Protein AF-A0A4Y9RC51-F1 (afdb_monomer)

Secondary structure (DSSP, 8-state):
----EEEEEESS--SSSS-S-HHHHHHHHHHHHHHHHTT-EEEEEEHHHHHHHGGGS---SEEEEESPPP-HHHHHHHHHHTTTSEEEEEESSSTT-HHHHTTS---SSS-HHHHHHHHHHHHTT-SEEEESSHHHHHHHHHH-TT-EEEE--S--TTSHHHHHHHHHT-

Sequence (170 aa):
MARLRVLLVGGGSLGDEQAADPAISARCLSLAHGLRRLGHDARCLSQWTFDQAADRLLGFDIYGFHRPTLTTAFSRAYHDLEPKAAATVDFDDFSFDMRRMAQDELPPCFSTLDQAARCAEALSLFTRGTFASKDQLARAVEIAPGLQGVVLPGDLSARAGEWLELATGR

Radius of gyration: 14.93 Å; Cα contacts (8 Å, |Δi|>4): 315; chains: 1; bounding box: 34×34×41 Å

Nearest PDB structures (foldseek):
  7cci-assembly1_A  TM=5.323E-01  e=5.987E-02  Acinetobacter baumannii
  5x5j-assembly1_A  TM=4.809E-01  e=5.987E-02  Acinetobacter baumannii
  2qzj-assembly5_E  TM=5.861E-01  e=1.883E-01  Clostridioides difficile 630
  1nxp-assembly1_A  TM=5.806E-01  e=4.308E-01  Streptococcus pneumoniae TIGR4
  4b09-assembly5_J  TM=3.708E-01  e=4.086E-02  Escherichia coli str. K-12 substr. MG1655

pLDDT: mean 85.25, std 15.14, range [33.19, 97.5]

Mean predicted aligned error: 5.9 Å

Foldseek 3Di:
DDAFFEEEEFQFAPDDPDGVDPVSNQAQVLLQLLSVVVVYRYDYGYPVVCLVQLVPPPDGQEYEYELDFDDPSVVVSCVVHVVRHQYEYEYADQLQPLVVQVVPPDDPDPPSNNSNVRSLVVLQSHQEYEYQDPVSVVVSCVSHVNHDYDHDHDRCSVVSVVVVCRRVVD

Structure (mmCIF, N/CA/C/O backbone):
data_AF-A0A4Y9RC51-F1
#
_entry.id   AF-A0A4Y9RC51-F1
#
loop_
_atom_site.group_PDB
_atom_site.id
_atom_site.type_symbol
_atom_site.label_atom_id
_atom_site.label_alt_id
_atom_site.label_comp_id
_atom_site.label_asym_id
_atom_site.label_entity_id
_atom_site.label_seq_id
_atom_site.pdbx_PDB_ins_code
_atom_sit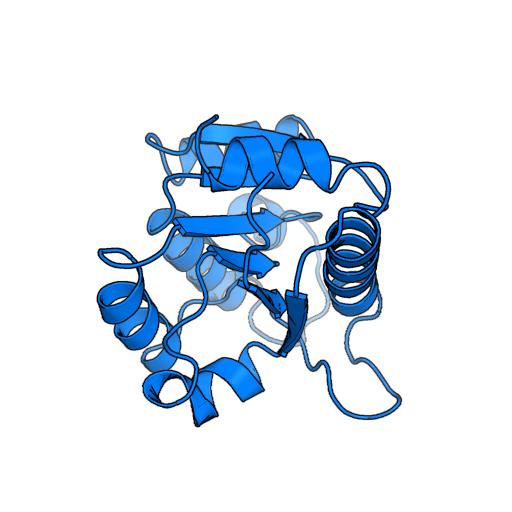e.Cartn_x
_atom_site.Cartn_y
_atom_site.Cartn_z
_atom_site.occupancy
_atom_site.B_iso_or_equiv
_atom_site.auth_seq_id
_atom_site.auth_comp_id
_atom_site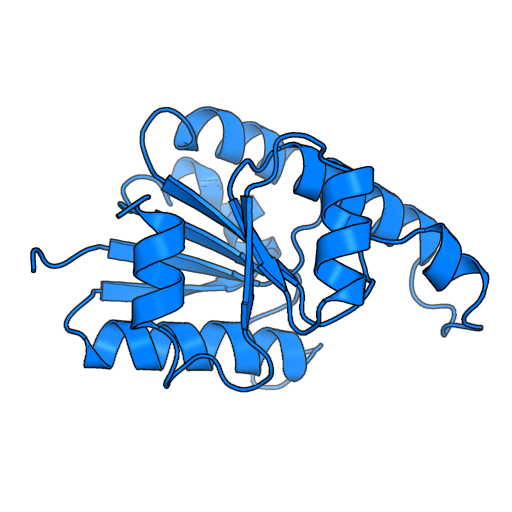.auth_asym_id
_atom_site.auth_atom_id
_atom_site.pdbx_PDB_model_num
ATOM 1 N N . MET A 1 1 ? -3.986 7.387 21.897 1.00 68.50 1 MET A N 1
ATOM 2 C CA . MET A 1 1 ? -4.556 7.028 20.577 1.00 68.50 1 MET A CA 1
ATOM 3 C C . MET A 1 1 ? -5.493 5.845 20.740 1.00 68.50 1 MET A C 1
ATOM 5 O O . MET A 1 1 ? -5.261 5.038 21.632 1.00 68.50 1 MET A O 1
ATOM 9 N N . ALA A 1 2 ? -6.541 5.745 19.917 1.00 86.94 2 ALA A N 1
ATOM 10 C CA . ALA A 1 2 ? -7.361 4.535 19.859 1.00 86.94 2 ALA A CA 1
ATOM 11 C C . ALA A 1 2 ? -6.534 3.365 19.294 1.00 86.94 2 ALA A C 1
ATOM 13 O O . ALA A 1 2 ? -5.680 3.568 18.428 1.00 86.94 2 ALA A O 1
ATOM 14 N N . ARG A 1 3 ? -6.771 2.147 19.789 1.00 94.81 3 ARG A N 1
ATOM 15 C CA . ARG A 1 3 ? -6.130 0.937 19.265 1.00 94.81 3 ARG A CA 1
ATOM 16 C C . ARG A 1 3 ? -6.767 0.564 17.926 1.00 94.81 3 ARG A C 1
ATOM 18 O O . ARG A 1 3 ? -7.915 0.142 17.906 1.00 94.81 3 ARG A O 1
ATOM 25 N N . LEU A 1 4 ? -6.007 0.709 16.844 1.00 96.88 4 LEU A N 1
ATOM 26 C CA . LEU A 1 4 ? -6.407 0.345 15.486 1.00 96.88 4 LEU A CA 1
ATOM 27 C C . LEU A 1 4 ? -6.060 -1.112 15.165 1.00 96.88 4 LEU A C 1
ATOM 29 O O . LEU A 1 4 ? -5.072 -1.649 15.675 1.00 96.88 4 LEU A O 1
ATOM 33 N N . ARG A 1 5 ? -6.862 -1.723 14.297 1.00 96.81 5 ARG A N 1
ATOM 34 C CA . ARG A 1 5 ? -6.621 -3.011 13.646 1.00 96.81 5 ARG A CA 1
ATOM 35 C C . ARG A 1 5 ? -6.102 -2.748 12.240 1.00 96.81 5 ARG A C 1
ATOM 37 O O . ARG A 1 5 ? -6.796 -2.140 11.430 1.00 96.81 5 ARG A O 1
ATOM 44 N N . VAL A 1 6 ? -4.898 -3.220 11.950 1.00 96.56 6 VAL A N 1
ATOM 45 C CA . VAL A 1 6 ? -4.202 -2.999 10.681 1.00 96.56 6 VAL A CA 1
ATOM 46 C C . VAL A 1 6 ? -3.908 -4.337 10.017 1.00 96.56 6 VAL A C 1
ATOM 48 O O . VAL A 1 6 ? -3.321 -5.226 10.640 1.00 96.56 6 VAL A O 1
ATOM 51 N N . LEU A 1 7 ? -4.286 -4.473 8.750 1.00 94.88 7 LEU A N 1
ATOM 52 C CA . LEU A 1 7 ? -3.887 -5.599 7.915 1.00 94.88 7 LEU A CA 1
ATOM 53 C C . LEU A 1 7 ? -2.844 -5.143 6.899 1.00 94.88 7 LEU A C 1
ATOM 55 O O . LEU A 1 7 ? -3.108 -4.255 6.097 1.00 94.88 7 LEU A O 1
ATOM 59 N N . LEU A 1 8 ? -1.670 -5.764 6.925 1.00 94.25 8 LEU A N 1
ATOM 60 C CA . LEU A 1 8 ? -0.615 -5.569 5.939 1.00 94.25 8 LEU A CA 1
ATOM 61 C C . LEU A 1 8 ? -0.582 -6.764 4.983 1.00 94.25 8 LEU A C 1
ATOM 63 O O . LEU A 1 8 ? -0.558 -7.917 5.419 1.00 94.25 8 LEU A O 1
ATOM 67 N N . VAL A 1 9 ? -0.567 -6.481 3.688 1.00 92.00 9 VAL A N 1
ATOM 68 C CA . VAL A 1 9 ? -0.623 -7.468 2.611 1.00 92.00 9 VAL A CA 1
ATOM 69 C C . VAL A 1 9 ? 0.614 -7.308 1.737 1.00 92.00 9 VAL A C 1
ATOM 71 O O . VAL A 1 9 ? 0.792 -6.258 1.128 1.00 92.00 9 VAL A O 1
ATOM 74 N N . GLY A 1 10 ? 1.478 -8.319 1.684 1.00 89.00 10 GLY A N 1
ATOM 75 C CA . GLY A 1 10 ? 2.688 -8.293 0.851 1.00 89.00 10 GLY A CA 1
ATOM 76 C C . GLY A 1 10 ? 2.492 -9.020 -0.478 1.00 89.00 10 GLY A C 1
ATOM 77 O O . GLY A 1 10 ? 1.956 -10.123 -0.480 1.00 89.00 10 GLY A O 1
ATOM 78 N N . GLY A 1 11 ? 2.967 -8.458 -1.593 1.00 72.44 11 GLY A N 1
ATOM 79 C CA . GLY A 1 11 ? 2.852 -9.031 -2.947 1.00 72.44 11 GLY A CA 1
ATOM 80 C C . GLY A 1 11 ? 3.515 -10.404 -3.178 1.00 72.44 11 GLY A C 1
ATOM 81 O O . GLY A 1 11 ? 3.376 -10.971 -4.257 1.00 72.44 11 GLY A O 1
ATOM 82 N N . GLY A 1 12 ? 4.207 -10.970 -2.181 1.00 64.06 12 GLY A N 1
ATOM 83 C CA . GLY A 1 12 ? 4.887 -12.274 -2.229 1.00 64.06 12 GLY A CA 1
ATOM 84 C C . GLY A 1 12 ? 4.344 -13.281 -1.205 1.00 64.06 12 GLY A C 1
ATOM 85 O O . GLY A 1 12 ? 3.536 -12.929 -0.344 1.00 64.06 12 GLY A O 1
ATOM 86 N N . SER A 1 13 ? 4.775 -14.549 -1.281 1.00 50.41 13 SER A N 1
ATOM 87 C CA . SER A 1 13 ? 4.408 -15.559 -0.273 1.00 50.41 13 SER A CA 1
ATOM 88 C C . SER A 1 13 ? 4.974 -15.178 1.097 1.00 50.41 13 SER A C 1
ATOM 90 O O . SER A 1 13 ? 6.176 -14.982 1.247 1.00 50.41 13 SER A O 1
ATOM 92 N N . LEU A 1 14 ? 4.093 -15.099 2.092 1.00 51.44 14 LEU A N 1
ATOM 93 C CA . LEU A 1 14 ? 4.395 -14.844 3.503 1.00 51.44 14 LEU A CA 1
ATOM 94 C C . LEU A 1 14 ? 4.209 -16.125 4.339 1.00 51.44 14 LEU A C 1
ATOM 96 O O . LEU A 1 14 ? 4.067 -16.049 5.557 1.00 51.44 14 LEU A O 1
ATOM 100 N N . GLY A 1 15 ? 4.169 -17.290 3.681 1.00 39.28 15 GLY A N 1
ATOM 101 C CA . GLY A 1 15 ? 3.978 -18.605 4.290 1.00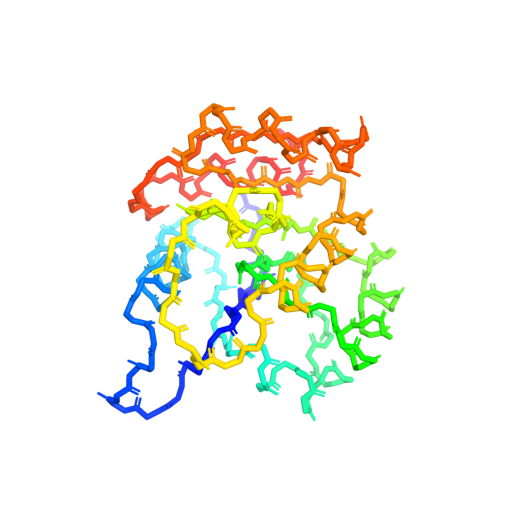 39.28 15 GLY A CA 1
ATOM 102 C C . GLY A 1 15 ? 5.028 -19.611 3.813 1.00 39.28 15 GLY A C 1
ATOM 103 O O . GLY A 1 15 ? 5.320 -19.664 2.619 1.00 39.28 15 GLY A O 1
ATOM 104 N N . ASP A 1 16 ? 5.515 -20.392 4.777 1.00 33.19 16 ASP A N 1
ATOM 105 C CA . ASP A 1 16 ? 6.645 -21.329 4.802 1.00 33.19 16 ASP A CA 1
ATOM 106 C C . ASP A 1 16 ? 8.025 -20.669 4.912 1.00 33.19 16 ASP A C 1
ATOM 108 O O . ASP A 1 16 ? 8.295 -19.630 4.321 1.00 33.19 16 ASP A O 1
ATOM 112 N N . GLU A 1 17 ? 8.899 -21.265 5.731 1.00 39.09 17 GLU A N 1
ATOM 113 C CA . GLU A 1 17 ? 10.241 -20.813 6.158 1.00 39.09 17 GLU A CA 1
ATOM 114 C C . GLU A 1 17 ? 11.233 -20.492 5.015 1.00 39.09 17 GLU A C 1
ATOM 116 O O . GLU A 1 17 ? 12.399 -20.179 5.249 1.00 39.09 17 GLU A O 1
ATOM 121 N N . GLN A 1 18 ? 10.767 -20.507 3.770 1.00 39.34 18 GLN A N 1
ATOM 122 C CA . GLN A 1 18 ? 11.418 -19.981 2.583 1.00 39.34 18 GLN A CA 1
ATOM 123 C C . GLN A 1 18 ? 10.541 -18.876 1.985 1.00 39.34 18 GLN A C 1
ATOM 125 O O . GLN A 1 18 ? 9.803 -19.088 1.024 1.00 39.34 18 GLN A O 1
ATOM 130 N N . ALA A 1 19 ? 10.625 -17.670 2.551 1.00 43.09 19 ALA A N 1
ATOM 131 C CA . ALA A 1 19 ? 10.114 -16.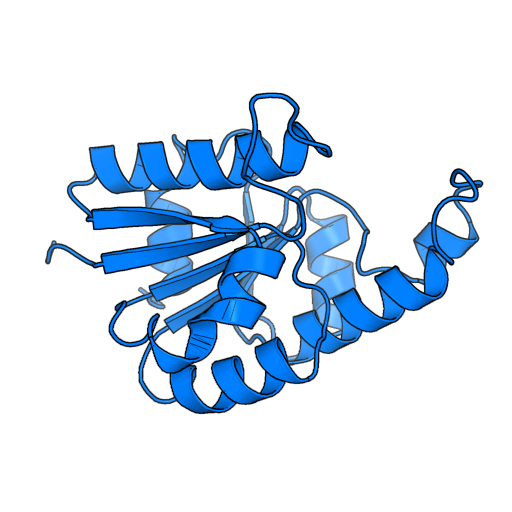476 1.893 1.00 43.09 19 ALA A CA 1
ATOM 132 C C . ALA A 1 19 ? 10.705 -16.405 0.473 1.00 43.09 19 ALA A C 1
ATOM 134 O O . ALA A 1 19 ? 11.915 -16.248 0.315 1.00 43.09 19 ALA A O 1
ATOM 135 N N . ALA A 1 20 ? 9.861 -16.523 -0.555 1.00 46.50 20 ALA A N 1
ATOM 136 C CA . ALA A 1 20 ? 10.295 -16.403 -1.949 1.00 46.50 20 ALA A CA 1
ATOM 137 C C . ALA A 1 20 ? 10.811 -14.983 -2.278 1.00 46.50 20 ALA A C 1
ATOM 139 O O . ALA A 1 20 ? 11.535 -14.812 -3.253 1.00 46.50 20 ALA A O 1
ATOM 140 N N . ASP A 1 21 ? 10.496 -13.987 -1.437 1.00 52.75 21 ASP A N 1
ATOM 141 C CA . ASP A 1 21 ? 11.137 -12.668 -1.428 1.00 52.75 21 ASP A CA 1
ATOM 142 C C . ASP A 1 21 ? 11.351 -12.177 0.030 1.00 52.75 21 ASP A C 1
ATOM 144 O O . ASP A 1 21 ? 10.394 -11.789 0.723 1.00 52.75 21 ASP A O 1
ATOM 148 N N . PRO A 1 22 ? 12.600 -12.201 0.536 1.00 57.09 22 PRO A N 1
ATOM 149 C CA . PRO A 1 22 ? 12.950 -11.709 1.868 1.00 57.09 22 PRO A CA 1
ATOM 150 C C . PRO A 1 22 ? 12.652 -10.218 2.082 1.00 57.09 22 PRO A C 1
ATOM 152 O O . PRO A 1 22 ? 12.388 -9.819 3.217 1.00 57.09 22 PRO A O 1
ATOM 155 N N . ALA A 1 23 ? 12.670 -9.393 1.027 1.00 58.22 23 ALA A N 1
ATOM 156 C CA . ALA A 1 23 ? 12.451 -7.949 1.129 1.00 58.22 23 ALA A CA 1
ATOM 157 C C . ALA A 1 23 ? 10.975 -7.621 1.401 1.00 58.22 23 ALA A C 1
ATOM 159 O O . ALA A 1 23 ? 10.673 -6.856 2.322 1.00 58.22 23 ALA A O 1
ATOM 160 N N . ILE A 1 24 ? 10.059 -8.299 0.695 1.00 60.06 24 ILE A N 1
ATOM 161 C CA . ILE A 1 24 ? 8.603 -8.201 0.912 1.00 60.06 24 ILE A CA 1
ATOM 162 C C . ILE A 1 24 ? 8.251 -8.595 2.351 1.00 60.06 24 ILE A C 1
ATOM 164 O O . ILE A 1 24 ? 7.484 -7.913 3.037 1.00 60.06 24 ILE A O 1
ATOM 168 N N . SER A 1 25 ? 8.860 -9.681 2.835 1.00 66.06 25 SER A N 1
ATOM 169 C CA . SER A 1 25 ? 8.668 -10.147 4.208 1.00 66.06 25 SER A CA 1
ATOM 170 C C . SER A 1 25 ? 9.220 -9.149 5.225 1.00 66.06 25 SER A C 1
ATOM 172 O O . SER A 1 25 ? 8.527 -8.799 6.178 1.00 66.06 25 SER A O 1
ATOM 174 N N . ALA A 1 26 ? 10.425 -8.618 5.012 1.00 72.94 26 ALA A N 1
ATOM 175 C CA . ALA A 1 26 ? 11.063 -7.697 5.948 1.00 72.94 26 ALA A CA 1
ATOM 176 C C . ALA A 1 26 ? 10.300 -6.373 6.101 1.00 72.94 26 ALA A C 1
ATOM 178 O O . ALA A 1 26 ? 10.137 -5.875 7.220 1.00 72.94 26 ALA A O 1
ATOM 179 N N . ARG A 1 27 ? 9.787 -5.798 5.009 1.00 85.44 27 ARG A N 1
ATOM 180 C CA . ARG A 1 27 ? 9.131 -4.485 5.055 1.00 85.44 27 ARG A CA 1
ATOM 181 C C . ARG A 1 27 ? 7.743 -4.537 5.698 1.00 85.44 27 ARG A C 1
ATOM 183 O O . ARG A 1 27 ? 7.465 -3.751 6.604 1.00 85.44 27 ARG A O 1
ATOM 190 N N . CYS A 1 28 ? 6.910 -5.519 5.345 1.00 88.12 28 CYS A N 1
ATOM 191 C CA . CYS A 1 28 ? 5.624 -5.727 6.020 1.00 88.12 28 CYS A CA 1
ATOM 192 C C . CYS A 1 28 ? 5.797 -6.115 7.497 1.00 88.12 28 CYS A C 1
ATOM 194 O O . CYS A 1 28 ? 5.100 -5.573 8.358 1.00 88.12 28 CYS A O 1
ATOM 196 N N . LEU A 1 29 ? 6.721 -7.032 7.813 1.00 88.69 29 LEU A N 1
ATOM 197 C CA . LEU A 1 29 ? 6.930 -7.486 9.191 1.00 88.69 29 LEU A CA 1
ATOM 198 C C . LEU A 1 29 ? 7.507 -6.382 10.080 1.00 88.69 29 LEU A C 1
ATOM 200 O O . LEU A 1 29 ? 7.059 -6.233 11.219 1.00 88.69 29 LEU A O 1
ATOM 204 N N . SER A 1 30 ? 8.452 -5.585 9.572 1.00 91.50 30 SER A N 1
ATOM 205 C CA . SER A 1 30 ? 9.004 -4.451 10.321 1.00 91.50 30 SER A CA 1
ATOM 206 C C . SER A 1 30 ? 7.943 -3.394 10.616 1.00 91.50 30 SER A C 1
ATOM 208 O O . SER A 1 30 ? 7.817 -2.956 11.763 1.00 91.50 30 SER A O 1
ATOM 210 N N . LEU A 1 31 ? 7.104 -3.049 9.635 1.00 94.31 31 LEU A N 1
ATOM 211 C CA . LEU A 1 31 ? 5.987 -2.133 9.848 1.00 94.31 31 LEU A CA 1
ATOM 212 C C . LEU A 1 31 ? 4.992 -2.685 10.880 1.00 94.31 31 LEU A C 1
ATOM 214 O O . LEU A 1 31 ? 4.632 -1.974 11.820 1.00 94.31 31 LEU A O 1
ATOM 218 N N . ALA A 1 32 ? 4.586 -3.956 10.774 1.00 94.25 32 ALA A N 1
ATOM 219 C CA . ALA A 1 32 ? 3.701 -4.571 11.766 1.00 94.25 32 ALA A CA 1
ATOM 220 C C . ALA A 1 32 ? 4.310 -4.567 13.170 1.00 94.25 32 ALA A C 1
ATOM 222 O O . ALA A 1 32 ? 3.607 -4.302 14.147 1.00 94.25 32 ALA A O 1
ATOM 223 N N . HIS A 1 33 ? 5.608 -4.839 13.288 1.00 93.94 33 HIS A N 1
ATOM 224 C CA . HIS A 1 33 ? 6.317 -4.756 14.558 1.00 93.94 33 HIS A CA 1
ATOM 225 C C . HIS A 1 33 ? 6.276 -3.332 15.135 1.00 93.94 33 HIS A C 1
ATOM 227 O O . HIS A 1 33 ? 5.916 -3.157 16.302 1.00 93.94 33 HIS A O 1
ATOM 233 N N . GLY A 1 34 ? 6.554 -2.311 14.320 1.00 95.62 34 GLY A N 1
ATOM 234 C CA . GLY A 1 34 ? 6.447 -0.907 14.724 1.00 95.62 34 GLY A CA 1
ATOM 235 C C . GLY A 1 34 ? 5.040 -0.522 15.186 1.00 95.62 34 GLY A C 1
ATOM 236 O O . GLY A 1 34 ? 4.875 0.042 16.265 1.00 95.62 34 GLY A O 1
ATOM 237 N N . LEU A 1 35 ? 4.007 -0.906 14.432 1.00 97.06 35 LEU A N 1
ATOM 238 C CA . LEU A 1 35 ? 2.607 -0.643 14.783 1.00 97.06 35 LEU A CA 1
ATOM 239 C C . LEU A 1 35 ? 2.197 -1.320 16.101 1.00 97.06 35 LEU A C 1
ATOM 241 O O . LEU A 1 35 ? 1.524 -0.705 16.930 1.00 97.06 35 LEU A O 1
ATOM 245 N N . ARG A 1 36 ? 2.642 -2.560 16.344 1.00 97.00 36 ARG A N 1
ATOM 246 C CA . ARG A 1 36 ? 2.405 -3.259 17.621 1.00 97.00 36 ARG A CA 1
ATOM 247 C C . ARG A 1 36 ? 3.090 -2.555 18.789 1.00 97.00 36 ARG A C 1
ATOM 249 O O . ARG A 1 36 ? 2.488 -2.436 19.853 1.00 97.00 36 ARG A O 1
ATOM 256 N N . ARG A 1 37 ? 4.307 -2.032 18.593 1.00 96.75 37 ARG A N 1
ATOM 257 C CA . ARG A 1 37 ? 5.009 -1.222 19.606 1.00 96.75 37 ARG A CA 1
ATOM 258 C C . ARG A 1 37 ? 4.277 0.080 19.939 1.00 96.75 37 ARG A C 1
ATOM 260 O O . ARG A 1 37 ? 4.370 0.537 21.072 1.00 96.75 37 ARG A O 1
ATOM 267 N N . LEU A 1 38 ? 3.526 0.637 18.989 1.00 96.81 38 LEU A N 1
ATOM 268 C CA . LEU A 1 38 ? 2.645 1.793 19.201 1.00 96.81 38 LEU A CA 1
ATOM 269 C C . LEU A 1 38 ? 1.288 1.423 19.838 1.00 96.81 38 LEU A C 1
ATOM 271 O O . LEU A 1 38 ? 0.473 2.303 20.106 1.00 96.81 38 LEU A O 1
ATOM 275 N N . GLY A 1 39 ? 1.039 0.138 20.118 1.00 97.31 39 GLY A N 1
ATOM 276 C CA . GLY A 1 39 ? -0.175 -0.344 20.785 1.00 97.31 39 GLY A CA 1
ATOM 277 C C . GLY A 1 39 ? -1.317 -0.748 19.846 1.00 97.31 39 GLY A C 1
ATOM 278 O O . GLY A 1 39 ? -2.448 -0.915 20.306 1.00 97.31 39 GLY A O 1
ATOM 279 N N . HIS A 1 40 ? -1.055 -0.912 18.547 1.00 97.50 40 HIS A N 1
ATOM 280 C CA . HIS A 1 40 ? -2.043 -1.341 17.550 1.00 97.50 40 HIS A CA 1
ATOM 281 C C . HIS A 1 40 ? -2.066 -2.870 17.356 1.00 97.50 40 HIS A C 1
ATOM 283 O O . HIS A 1 40 ? -1.096 -3.567 17.654 1.00 97.50 40 HIS A O 1
ATOM 289 N N . ASP A 1 41 ? -3.184 -3.417 16.868 1.00 96.69 41 ASP A N 1
ATOM 290 C CA . ASP A 1 41 ? -3.264 -4.813 16.411 1.00 96.69 41 ASP A CA 1
ATOM 291 C C . ASP A 1 41 ? -2.897 -4.873 14.924 1.00 96.69 41 ASP A C 1
ATOM 293 O O . ASP A 1 41 ? -3.723 -4.558 14.076 1.00 96.69 41 ASP A O 1
ATOM 297 N N . ALA A 1 42 ? -1.654 -5.237 14.606 1.00 95.00 42 ALA A N 1
ATOM 298 C CA . ALA A 1 42 ? -1.185 -5.349 13.227 1.00 95.00 42 ALA A CA 1
ATOM 299 C C . ALA A 1 42 ? -0.967 -6.812 12.829 1.00 95.00 42 ALA A C 1
ATOM 301 O O . ALA A 1 42 ? -0.318 -7.571 13.560 1.00 95.00 42 ALA A O 1
ATOM 302 N N . ARG A 1 43 ? -1.451 -7.204 11.648 1.00 92.12 43 ARG A N 1
ATOM 303 C CA . ARG A 1 43 ? -1.286 -8.547 11.066 1.00 92.12 43 ARG A CA 1
ATOM 304 C C . ARG A 1 43 ? -0.671 -8.455 9.676 1.00 92.12 43 ARG A C 1
ATOM 306 O O . ARG A 1 43 ? -0.871 -7.461 8.992 1.00 92.12 43 ARG A O 1
ATOM 313 N N . CYS A 1 44 ? 0.053 -9.496 9.272 1.00 89.69 44 CYS A N 1
ATOM 314 C CA . CYS A 1 44 ? 0.656 -9.606 7.945 1.00 89.69 44 CYS A CA 1
ATOM 315 C C . CYS A 1 44 ? 0.177 -10.885 7.265 1.00 89.69 44 CYS A C 1
ATOM 317 O O . CYS A 1 44 ? 0.085 -11.920 7.927 1.00 89.69 44 CYS A O 1
ATOM 319 N N . LEU A 1 45 ? -0.089 -10.823 5.964 1.00 87.81 45 LEU A N 1
ATOM 320 C CA . LEU A 1 45 ? -0.355 -11.991 5.124 1.00 87.81 45 LEU A CA 1
ATOM 321 C C . LEU A 1 45 ? 0.050 -11.722 3.676 1.00 87.81 45 LEU A C 1
ATOM 323 O O . LEU A 1 45 ? 0.207 -10.569 3.278 1.00 87.81 45 LEU A O 1
ATOM 327 N N . SER A 1 46 ? 0.254 -12.778 2.893 1.00 87.06 46 SER A N 1
ATOM 328 C CA . SER A 1 46 ? 0.572 -12.643 1.471 1.00 87.06 46 SER A CA 1
ATOM 329 C C . SER A 1 46 ? -0.633 -12.175 0.687 1.00 87.06 46 SER A C 1
ATOM 331 O O . SER A 1 46 ? -1.773 -12.450 1.056 1.00 87.06 46 SER A O 1
ATOM 333 N N . GLN A 1 47 ? -0.380 -11.559 -0.458 1.00 88.25 47 GLN A N 1
ATOM 334 C CA . GLN A 1 47 ? -1.428 -11.247 -1.408 1.00 88.25 47 GLN A CA 1
ATOM 335 C C . GLN A 1 47 ? -2.157 -12.513 -1.868 1.00 88.25 47 GLN A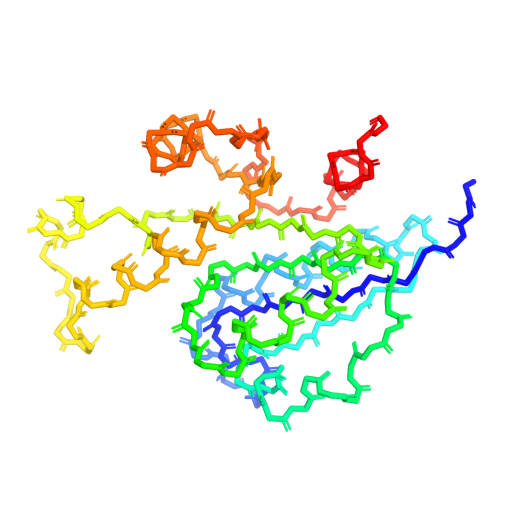 C 1
ATOM 337 O O . GLN A 1 47 ? -3.373 -12.498 -1.998 1.00 88.25 47 GLN A O 1
ATOM 342 N N . TRP A 1 48 ? -1.454 -13.636 -2.030 1.00 87.62 48 TRP A N 1
ATOM 343 C CA . TRP A 1 48 ? -2.111 -14.907 -2.336 1.00 87.62 48 TRP A CA 1
ATOM 344 C C . TRP A 1 48 ? -3.126 -15.304 -1.251 1.00 87.62 48 TRP A C 1
ATOM 346 O O . TRP A 1 48 ? -4.272 -15.613 -1.565 1.00 87.62 48 TRP A O 1
ATOM 356 N N . THR A 1 49 ? -2.746 -15.233 0.029 1.00 87.44 49 THR A N 1
ATOM 357 C CA . THR A 1 49 ? -3.662 -15.521 1.145 1.00 87.44 49 THR A CA 1
ATOM 358 C C . THR A 1 49 ? -4.798 -14.501 1.218 1.00 87.44 49 THR A C 1
ATOM 360 O O . THR A 1 49 ? -5.927 -14.874 1.535 1.00 87.44 49 THR A O 1
ATOM 363 N N . PHE A 1 50 ? -4.524 -13.230 0.907 1.00 90.50 50 PHE A N 1
ATOM 364 C CA . PHE A 1 50 ? -5.545 -12.188 0.817 1.00 90.50 50 PHE A CA 1
ATOM 365 C C . PHE A 1 50 ? -6.585 -12.541 -0.245 1.00 90.50 50 PHE A C 1
ATOM 367 O O . PHE A 1 50 ? -7.768 -12.606 0.066 1.00 90.50 50 PHE A O 1
ATOM 374 N N . ASP A 1 51 ? -6.146 -12.855 -1.462 1.00 89.88 51 ASP A N 1
ATOM 375 C CA . ASP A 1 51 ? -7.018 -13.147 -2.599 1.00 89.88 51 ASP A CA 1
ATOM 376 C C . ASP A 1 51 ? -7.913 -14.373 -2.349 1.00 89.88 51 ASP A C 1
ATOM 378 O O . ASP A 1 51 ? -9.064 -14.393 -2.780 1.00 89.88 51 ASP A O 1
ATOM 382 N N . GLN A 1 52 ? -7.424 -15.377 -1.611 1.00 88.88 52 GLN A N 1
ATOM 383 C CA . GLN A 1 52 ? -8.199 -16.576 -1.257 1.00 88.88 52 GLN A CA 1
ATOM 384 C C . GLN A 1 52 ? -9.220 -16.348 -0.131 1.00 88.88 52 GLN A C 1
ATOM 386 O O . GLN A 1 52 ? -10.165 -17.124 0.015 1.00 88.88 52 GLN A O 1
ATOM 391 N N . ALA A 1 53 ? -9.018 -15.327 0.706 1.00 88.25 53 ALA A N 1
ATOM 392 C CA . ALA A 1 53 ? -9.786 -15.127 1.934 1.00 88.25 53 ALA A CA 1
ATOM 393 C C . ALA A 1 53 ? -10.390 -13.721 2.069 1.00 88.25 53 ALA A C 1
ATOM 395 O O . ALA A 1 53 ? -10.881 -13.385 3.148 1.00 88.25 53 ALA A O 1
ATOM 396 N N . ALA A 1 54 ? -10.375 -12.913 1.007 1.00 83.62 54 ALA A N 1
ATOM 397 C CA . ALA A 1 54 ? -10.727 -11.496 1.038 1.00 83.62 54 ALA A CA 1
ATOM 398 C C . ALA A 1 54 ? -12.089 -11.226 1.698 1.00 83.62 54 ALA A C 1
ATOM 400 O O . ALA A 1 54 ? -12.176 -10.402 2.609 1.00 83.62 54 ALA A O 1
ATOM 401 N N . ASP A 1 55 ? -13.112 -12.010 1.346 1.00 80.56 55 ASP A N 1
ATOM 402 C CA . ASP A 1 55 ? -14.474 -11.897 1.891 1.00 80.56 55 ASP A CA 1
ATOM 403 C C . ASP A 1 55 ? -14.540 -12.082 3.420 1.00 80.56 55 ASP A C 1
ATOM 405 O O . ASP A 1 55 ? -15.480 -11.642 4.081 1.00 80.56 55 ASP A O 1
ATOM 409 N N . ARG A 1 56 ? -13.541 -12.754 4.006 1.00 81.75 56 ARG A N 1
ATOM 410 C CA . ARG A 1 56 ? -13.434 -13.044 5.447 1.00 81.75 56 ARG A CA 1
ATOM 411 C C . ARG A 1 56 ? -12.454 -12.124 6.169 1.00 81.75 56 ARG A C 1
ATOM 413 O O . ARG A 1 56 ? -12.391 -12.152 7.396 1.00 81.75 56 ARG A O 1
ATOM 420 N N . LEU A 1 57 ? -11.688 -11.326 5.428 1.00 82.31 57 LEU A N 1
ATOM 421 C CA . LEU A 1 57 ? -10.683 -10.394 5.945 1.00 82.31 57 LEU A CA 1
ATOM 422 C C . LEU A 1 57 ? -11.227 -8.960 6.041 1.00 82.31 57 LEU A C 1
ATOM 424 O O . LEU A 1 57 ? -10.469 -7.988 6.057 1.00 82.31 57 LEU A O 1
ATOM 428 N N . LEU A 1 58 ? -12.550 -8.829 6.142 1.00 77.88 58 LEU A N 1
ATOM 429 C CA . LEU A 1 58 ? -13.248 -7.572 6.382 1.00 77.88 58 LEU A CA 1
ATOM 430 C C . LEU A 1 58 ? -13.188 -7.193 7.870 1.00 77.88 58 LEU A C 1
ATOM 432 O O . LEU A 1 58 ? -13.239 -8.048 8.755 1.00 77.88 58 LEU A O 1
ATOM 436 N N . GLY A 1 59 ? -13.122 -5.892 8.151 1.00 87.50 59 GLY A N 1
ATOM 437 C CA . GLY A 1 59 ? -13.197 -5.361 9.512 1.00 87.50 59 GLY A CA 1
ATOM 438 C C . GLY A 1 59 ? -11.858 -4.964 10.124 1.00 87.50 59 GLY A C 1
ATOM 439 O O . GLY A 1 59 ? -11.781 -4.875 11.343 1.00 87.50 59 GLY A O 1
ATOM 440 N N . PHE A 1 60 ? -10.820 -4.716 9.329 1.00 93.75 60 PHE A N 1
ATOM 441 C CA . PHE A 1 60 ? -9.687 -3.911 9.788 1.00 93.75 60 PHE A CA 1
ATOM 442 C C . PHE A 1 60 ? -10.000 -2.427 9.587 1.00 93.75 60 PHE A C 1
ATOM 444 O O . PHE A 1 60 ? -10.814 -2.066 8.741 1.00 93.75 60 PHE A O 1
ATOM 451 N N . ASP A 1 61 ? -9.365 -1.573 10.382 1.00 95.25 61 ASP A N 1
ATOM 452 C CA . ASP A 1 61 ? -9.548 -0.124 10.286 1.00 95.25 61 ASP A CA 1
ATOM 453 C C . ASP A 1 61 ? -8.642 0.457 9.182 1.00 95.25 61 ASP A C 1
ATOM 455 O O . ASP A 1 61 ? -8.958 1.484 8.579 1.00 95.25 61 ASP A O 1
ATOM 459 N N . ILE A 1 62 ? -7.515 -0.218 8.911 1.00 95.94 62 ILE A N 1
ATOM 460 C CA . ILE A 1 62 ? -6.529 0.157 7.894 1.00 95.94 62 ILE A CA 1
ATOM 461 C C . ILE A 1 62 ? -6.024 -1.085 7.153 1.00 95.94 62 ILE A C 1
ATOM 463 O O . ILE A 1 62 ? -5.692 -2.098 7.776 1.00 95.94 62 ILE A O 1
ATOM 467 N N . TYR A 1 63 ? -5.887 -0.960 5.835 1.00 95.88 63 TYR A N 1
ATOM 468 C CA . TYR A 1 63 ? -5.267 -1.931 4.943 1.00 95.88 63 TYR A CA 1
ATOM 469 C C . TYR A 1 63 ? -4.026 -1.319 4.283 1.00 95.88 63 TYR A C 1
ATOM 471 O O . TYR A 1 63 ? -4.100 -0.270 3.645 1.00 95.88 63 TYR A O 1
ATOM 479 N N . GLY A 1 64 ? -2.875 -1.966 4.447 1.00 95.19 64 GLY A N 1
ATOM 480 C CA . GLY A 1 64 ? -1.616 -1.586 3.813 1.00 95.19 64 GLY A CA 1
ATOM 481 C C . GLY A 1 64 ? -1.182 -2.635 2.804 1.00 95.19 64 GLY A C 1
ATOM 482 O O . GLY A 1 64 ? -1.038 -3.796 3.173 1.00 95.19 64 GLY A O 1
ATOM 483 N N . PHE A 1 65 ? -0.939 -2.243 1.560 1.00 94.56 65 PHE A N 1
ATOM 484 C CA . PHE A 1 65 ? -0.567 -3.164 0.491 1.00 94.56 65 PHE A CA 1
ATOM 485 C C . PHE A 1 65 ? 0.846 -2.873 -0.000 1.00 94.56 65 PHE A C 1
ATOM 487 O O . PHE A 1 65 ? 1.096 -1.825 -0.582 1.00 94.56 65 PHE A O 1
ATOM 494 N N . HIS A 1 66 ? 1.769 -3.799 0.225 1.00 93.12 66 HIS A N 1
ATOM 495 C CA . HIS A 1 66 ? 3.149 -3.691 -0.226 1.00 93.12 66 HIS A CA 1
ATOM 496 C C . HIS A 1 66 ? 3.325 -4.396 -1.573 1.00 93.12 66 HIS A C 1
ATOM 498 O O . HIS A 1 66 ? 3.110 -5.607 -1.659 1.00 93.12 66 HIS A O 1
ATOM 504 N N . ARG A 1 67 ? 3.710 -3.639 -2.608 1.00 90.12 67 ARG A N 1
ATOM 505 C CA . ARG A 1 67 ? 3.815 -4.087 -4.008 1.00 90.12 67 ARG A CA 1
ATOM 506 C C . ARG A 1 67 ? 2.583 -4.884 -4.487 1.00 90.12 67 ARG A C 1
ATOM 508 O O . ARG A 1 67 ? 2.732 -6.028 -4.928 1.00 90.12 67 ARG A O 1
ATOM 515 N N . PRO A 1 68 ? 1.352 -4.347 -4.360 1.00 92.69 68 PRO A N 1
ATOM 516 C CA . PRO A 1 68 ? 0.169 -5.079 -4.785 1.00 92.69 68 PRO A CA 1
ATOM 517 C C . PRO A 1 68 ? 0.200 -5.322 -6.289 1.00 92.69 68 PRO A C 1
ATOM 519 O O . PRO A 1 68 ? 0.509 -4.428 -7.070 1.00 92.69 68 PRO A O 1
ATOM 522 N N . THR A 1 69 ? -0.198 -6.518 -6.695 1.00 91.06 69 THR A N 1
ATOM 523 C CA . THR A 1 69 ? -0.462 -6.855 -8.095 1.00 91.06 69 THR A CA 1
ATOM 524 C C . THR A 1 69 ? -1.969 -6.836 -8.335 1.00 91.06 69 THR A C 1
ATOM 526 O O . THR A 1 69 ? -2.720 -7.415 -7.555 1.00 91.06 69 THR A O 1
ATOM 529 N N . LEU A 1 70 ? -2.461 -6.228 -9.414 1.00 92.12 70 LEU A N 1
ATOM 530 C CA . LEU A 1 70 ? -3.898 -6.263 -9.681 1.00 92.12 70 LEU A CA 1
ATOM 531 C C . LEU A 1 70 ? -4.363 -7.696 -10.005 1.00 92.12 70 LEU A C 1
ATOM 533 O O . LEU A 1 70 ? -3.886 -8.328 -10.950 1.00 92.12 70 LEU A O 1
ATOM 537 N N . THR A 1 71 ? -5.323 -8.216 -9.241 1.00 91.06 71 THR A N 1
ATOM 538 C CA . THR A 1 71 ? -6.048 -9.467 -9.527 1.00 91.06 71 THR A CA 1
ATOM 539 C C . THR A 1 71 ? -7.552 -9.210 -9.474 1.00 91.06 71 THR A C 1
ATOM 541 O O . THR A 1 71 ? -8.006 -8.223 -8.893 1.00 91.06 71 THR A O 1
ATOM 544 N N . THR A 1 72 ? -8.358 -10.097 -10.065 1.00 90.75 72 THR A N 1
ATOM 545 C CA . THR A 1 72 ? -9.824 -9.990 -9.972 1.00 90.75 72 THR A CA 1
ATOM 546 C C . THR A 1 72 ? -10.308 -10.066 -8.522 1.00 90.75 72 THR A C 1
ATOM 548 O O . THR A 1 72 ? -11.239 -9.351 -8.157 1.00 90.75 72 THR A O 1
ATOM 551 N N . ALA A 1 73 ? -9.678 -10.907 -7.696 1.00 90.12 73 ALA A N 1
ATOM 552 C CA . ALA A 1 73 ? -10.006 -11.032 -6.278 1.00 90.12 73 ALA A CA 1
ATOM 553 C C . ALA A 1 73 ? -9.642 -9.753 -5.514 1.00 90.12 73 ALA A C 1
ATOM 555 O O . ALA A 1 73 ? -10.499 -9.179 -4.845 1.00 90.12 73 ALA A O 1
ATOM 556 N N . PHE A 1 74 ? -8.418 -9.252 -5.705 1.00 91.69 74 PHE A N 1
ATOM 557 C CA . PHE A 1 74 ? -7.954 -8.008 -5.104 1.00 91.69 74 PHE A CA 1
ATOM 558 C C . PHE A 1 74 ? -8.841 -6.816 -5.479 1.00 91.69 74 PHE A C 1
ATOM 560 O O . PHE A 1 74 ? -9.253 -6.071 -4.600 1.00 91.69 74 PHE A O 1
ATOM 567 N N . SER A 1 75 ? -9.184 -6.652 -6.762 1.00 91.44 75 SER A N 1
ATOM 568 C CA . SER A 1 75 ? -10.025 -5.539 -7.226 1.00 91.44 75 SER A CA 1
ATOM 569 C C . SER A 1 75 ? -11.409 -5.553 -6.570 1.00 91.44 75 SER A C 1
ATOM 571 O O . SER A 1 75 ? -11.864 -4.522 -6.077 1.00 91.44 75 SER A O 1
ATOM 573 N N . ARG A 1 76 ? -12.061 -6.723 -6.497 1.00 90.06 76 ARG A N 1
ATOM 574 C CA . ARG A 1 76 ? -13.356 -6.867 -5.810 1.00 90.06 76 ARG A CA 1
ATOM 575 C C . ARG A 1 76 ? -13.241 -6.521 -4.329 1.00 90.06 76 ARG A C 1
ATOM 577 O O . ARG A 1 76 ? -14.002 -5.695 -3.838 1.00 90.06 76 ARG A O 1
ATOM 584 N N . ALA A 1 77 ? -12.247 -7.095 -3.655 1.00 89.88 77 ALA A N 1
ATOM 585 C CA . ALA A 1 77 ? -11.992 -6.837 -2.246 1.00 89.88 77 ALA A CA 1
ATOM 586 C C . ALA A 1 77 ? -11.735 -5.348 -1.979 1.00 89.88 77 ALA A C 1
ATOM 588 O O . ALA A 1 77 ? -12.315 -4.775 -1.064 1.00 89.88 77 ALA A O 1
ATOM 589 N N . TYR A 1 78 ? -10.904 -4.705 -2.800 1.00 90.75 78 TYR A N 1
ATOM 590 C CA . TYR A 1 78 ? -10.585 -3.287 -2.681 1.00 90.75 78 TYR A CA 1
ATOM 591 C C . TYR A 1 78 ? -11.844 -2.415 -2.769 1.00 90.75 78 TYR A C 1
ATOM 593 O O . TYR A 1 78 ? -12.051 -1.567 -1.904 1.00 90.75 78 TYR A O 1
ATOM 601 N N . HIS A 1 79 ? -12.722 -2.664 -3.746 1.00 90.19 79 HIS A N 1
ATOM 602 C CA . HIS A 1 79 ? -13.979 -1.921 -3.893 1.00 90.19 79 HIS A CA 1
ATOM 603 C C . HIS A 1 79 ? -14.925 -2.072 -2.694 1.00 90.19 79 HIS A C 1
ATOM 605 O O . HIS A 1 79 ? -15.625 -1.122 -2.344 1.00 90.19 79 HIS A O 1
ATOM 611 N N . ASP A 1 80 ? -14.928 -3.230 -2.033 1.00 87.69 80 ASP A N 1
ATOM 612 C CA . ASP A 1 80 ? -15.735 -3.446 -0.830 1.00 87.69 80 ASP A CA 1
ATOM 613 C C . ASP A 1 80 ? -15.132 -2.807 0.432 1.00 87.69 80 ASP A C 1
ATOM 615 O O . ASP A 1 80 ? -15.871 -2.528 1.391 1.00 87.69 80 ASP A O 1
ATOM 619 N N . LEU A 1 81 ? -13.808 -2.606 0.445 1.00 87.94 81 LEU A N 1
ATOM 620 C CA . LEU A 1 81 ? -13.015 -2.106 1.570 1.00 87.94 81 LEU A CA 1
ATOM 621 C C . LEU A 1 81 ? -12.872 -0.583 1.590 1.00 87.94 81 LEU A C 1
ATOM 623 O O . LEU A 1 81 ? -13.050 0.013 2.651 1.00 87.94 81 LEU A O 1
ATOM 627 N N . GLU A 1 82 ? -12.561 0.031 0.448 1.00 85.12 82 GLU A N 1
ATOM 628 C CA . GLU A 1 82 ? -12.250 1.463 0.308 1.00 85.12 82 GLU A CA 1
ATOM 629 C C . GLU A 1 82 ? -13.279 2.397 0.978 1.00 85.12 82 GLU A C 1
ATOM 631 O O . GLU A 1 82 ? -12.860 3.252 1.761 1.00 85.12 82 GLU A O 1
ATOM 636 N N . PRO A 1 83 ? -14.609 2.191 0.850 1.00 85.38 83 PRO A N 1
ATOM 637 C CA . PRO A 1 83 ? -15.573 3.075 1.510 1.00 85.38 83 PRO A CA 1
ATOM 638 C C . PRO A 1 83 ? -15.665 2.885 3.036 1.00 85.38 83 PRO A C 1
ATOM 640 O O . PRO A 1 83 ? -16.360 3.648 3.708 1.00 85.38 83 PRO A O 1
ATOM 643 N N . LYS A 1 84 ? -15.033 1.848 3.601 1.00 88.06 84 LYS A N 1
ATOM 644 C CA . LYS A 1 84 ? -15.182 1.438 5.012 1.00 88.06 84 LYS A CA 1
ATOM 645 C C . LYS A 1 84 ? -13.895 1.560 5.823 1.00 88.06 84 LYS A C 1
ATOM 647 O O . LYS A 1 84 ? -13.970 1.627 7.049 1.00 88.06 84 LYS A O 1
ATOM 652 N N . ALA A 1 85 ? -12.739 1.539 5.171 1.00 91.69 85 ALA A N 1
ATOM 653 C CA . ALA A 1 85 ? -11.438 1.491 5.820 1.00 91.69 85 ALA A CA 1
ATOM 654 C C . ALA A 1 85 ? -10.399 2.274 5.020 1.00 91.69 85 ALA A C 1
ATOM 656 O O . ALA A 1 85 ? -10.477 2.375 3.798 1.00 91.69 85 ALA A O 1
ATOM 657 N N . ALA A 1 86 ? -9.384 2.792 5.710 1.00 93.25 86 ALA A N 1
ATOM 658 C CA . ALA A 1 86 ? -8.282 3.444 5.020 1.00 93.25 86 ALA A CA 1
ATOM 659 C C . ALA A 1 86 ? -7.440 2.407 4.266 1.00 93.25 86 ALA A C 1
ATOM 661 O O . ALA A 1 86 ? -7.056 1.386 4.839 1.00 93.25 86 ALA A O 1
ATOM 662 N N . ALA A 1 87 ? -7.110 2.691 3.009 1.00 94.81 87 ALA A N 1
ATOM 663 C CA . ALA A 1 87 ? -6.232 1.862 2.194 1.00 94.81 87 ALA A CA 1
ATOM 664 C C . ALA A 1 87 ? -4.991 2.659 1.775 1.00 94.81 87 ALA A C 1
ATOM 666 O O . ALA A 1 87 ? -5.095 3.803 1.333 1.00 94.81 87 ALA A O 1
ATOM 667 N N . THR A 1 88 ? -3.813 2.057 1.911 1.00 95.56 88 THR A N 1
ATOM 668 C CA . THR A 1 88 ? -2.537 2.662 1.512 1.00 95.56 88 THR A CA 1
ATOM 669 C C . THR A 1 88 ? -1.670 1.648 0.783 1.00 95.56 88 THR A C 1
ATOM 671 O O . THR A 1 88 ? -1.741 0.448 1.061 1.00 95.56 88 THR A O 1
ATOM 674 N N . VAL A 1 89 ? -0.854 2.134 -0.146 1.00 95.69 89 VAL A N 1
ATOM 675 C CA . VAL A 1 89 ? 0.103 1.321 -0.896 1.00 95.69 89 VAL A CA 1
ATOM 676 C C . VAL A 1 89 ? 1.532 1.594 -0.443 1.00 95.69 89 VAL A C 1
ATOM 678 O O . VAL A 1 89 ? 1.852 2.688 0.007 1.00 95.69 89 VAL A O 1
ATOM 681 N N . ASP A 1 90 ? 2.413 0.614 -0.553 1.00 94.19 90 ASP A N 1
ATOM 682 C CA . ASP A 1 90 ? 3.829 0.760 -0.247 1.00 94.19 90 ASP A CA 1
ATOM 683 C C . ASP A 1 90 ? 4.693 0.103 -1.327 1.00 94.19 90 ASP A C 1
ATOM 685 O O . ASP A 1 90 ? 4.427 -1.023 -1.747 1.00 94.19 90 ASP A O 1
ATOM 689 N N . PHE A 1 91 ? 5.744 0.800 -1.750 1.00 92.00 91 PHE A N 1
ATOM 690 C CA . PHE A 1 91 ? 6.748 0.293 -2.682 1.00 92.00 91 PHE A CA 1
ATOM 691 C C . PHE A 1 91 ? 8.153 0.650 -2.194 1.00 92.00 91 PHE A C 1
ATOM 693 O O . PHE A 1 91 ? 8.430 1.774 -1.782 1.00 92.00 91 PHE A O 1
ATOM 700 N N . ASP A 1 92 ? 9.072 -0.300 -2.275 1.00 89.25 92 ASP A N 1
ATOM 701 C CA . ASP A 1 92 ? 10.505 -0.117 -2.020 1.00 89.25 92 ASP A CA 1
ATOM 702 C C . ASP A 1 92 ? 11.365 -0.334 -3.275 1.00 89.25 92 ASP A C 1
ATOM 704 O O . ASP A 1 92 ? 12.569 -0.078 -3.249 1.00 89.25 92 ASP A O 1
ATOM 708 N N . ASP A 1 93 ? 10.748 -0.699 -4.398 1.00 87.25 93 ASP A N 1
ATOM 709 C CA . ASP A 1 93 ? 11.369 -0.839 -5.712 1.00 87.25 93 ASP A CA 1
ATOM 710 C C . ASP A 1 93 ? 10.535 -0.153 -6.816 1.00 87.25 93 ASP A C 1
ATOM 712 O O . ASP A 1 93 ? 9.592 0.592 -6.546 1.00 87.25 93 ASP A O 1
ATOM 716 N N . PHE A 1 94 ? 10.925 -0.365 -8.075 1.00 87.06 94 PHE A N 1
ATOM 717 C CA . PHE A 1 94 ? 10.217 0.131 -9.259 1.00 87.06 94 PHE A CA 1
ATOM 718 C C . PHE A 1 94 ? 9.353 -0.952 -9.914 1.00 87.06 94 PHE A C 1
ATOM 720 O O . PHE A 1 94 ? 9.124 -0.906 -11.121 1.00 87.06 94 PHE A O 1
ATOM 727 N N . SER A 1 95 ? 8.843 -1.912 -9.137 1.00 85.44 95 SER A N 1
ATOM 728 C CA . SER A 1 95 ? 7.981 -2.988 -9.648 1.00 85.44 95 SER A CA 1
ATOM 729 C C . SER A 1 95 ? 6.696 -2.491 -10.313 1.00 85.44 95 SER A C 1
ATOM 731 O O . SER A 1 95 ? 6.035 -3.275 -10.971 1.00 85.44 95 SER A O 1
ATOM 733 N N . PHE A 1 96 ? 6.343 -1.210 -10.188 1.00 85.50 96 PHE A N 1
ATOM 734 C CA . PHE A 1 96 ? 5.229 -0.556 -10.881 1.00 85.50 96 PHE A CA 1
ATOM 735 C C . PHE A 1 96 ? 5.648 0.242 -12.133 1.00 85.50 96 PHE A C 1
ATOM 737 O O . PHE A 1 96 ? 4.792 0.749 -12.853 1.00 85.50 96 PHE A O 1
ATOM 744 N N . ASP A 1 97 ? 6.946 0.408 -12.413 1.00 83.62 97 ASP A N 1
ATOM 745 C CA . ASP A 1 97 ? 7.420 1.202 -13.550 1.00 83.62 97 ASP A CA 1
ATOM 746 C C . ASP A 1 97 ? 7.846 0.321 -14.725 1.00 83.62 97 ASP A C 1
ATOM 748 O O . ASP A 1 97 ? 9.011 -0.048 -14.874 1.00 83.62 97 ASP A O 1
ATOM 752 N N . MET A 1 98 ? 6.899 0.067 -15.630 1.00 75.69 98 MET A N 1
ATOM 753 C CA . MET A 1 98 ? 7.144 -0.690 -16.862 1.00 75.69 98 MET A CA 1
ATOM 754 C C . MET A 1 98 ? 8.327 -0.159 -17.682 1.00 75.69 98 MET A C 1
ATOM 756 O O . MET A 1 98 ? 9.039 -0.949 -18.293 1.00 75.69 98 MET A O 1
ATOM 760 N N . ARG A 1 99 ? 8.551 1.166 -17.722 1.00 75.88 99 ARG A N 1
ATOM 761 C CA . ARG A 1 99 ? 9.638 1.746 -18.535 1.00 75.88 99 ARG A CA 1
ATOM 762 C C . ARG A 1 99 ? 10.998 1.357 -17.981 1.00 75.88 99 ARG A C 1
ATOM 764 O O . ARG A 1 99 ? 11.894 1.033 -18.749 1.00 75.88 99 ARG A O 1
ATOM 771 N N . ARG A 1 100 ? 11.128 1.377 -16.657 1.00 74.62 100 ARG A N 1
ATOM 772 C CA . ARG A 1 100 ? 12.358 1.011 -15.962 1.00 74.62 100 ARG A CA 1
ATOM 773 C C . ARG A 1 100 ? 12.588 -0.496 -16.002 1.00 74.62 100 ARG A C 1
ATOM 775 O O . ARG A 1 100 ? 13.680 -0.933 -16.334 1.00 74.62 100 ARG A O 1
ATOM 782 N N . MET A 1 101 ? 11.528 -1.280 -15.817 1.00 70.69 101 MET A N 1
ATOM 783 C CA . MET A 1 101 ? 11.576 -2.742 -15.949 1.00 70.69 101 MET A CA 1
ATOM 784 C C . MET A 1 101 ? 11.898 -3.218 -17.375 1.00 70.69 101 MET A C 1
ATOM 786 O O . MET A 1 101 ? 12.428 -4.308 -17.536 1.00 70.69 101 MET A O 1
ATOM 790 N N . ALA A 1 102 ? 11.600 -2.421 -18.408 1.00 68.38 102 ALA A N 1
ATOM 791 C CA . ALA A 1 102 ? 12.008 -2.704 -19.787 1.00 68.38 102 ALA A CA 1
ATOM 792 C C . ALA A 1 102 ? 13.492 -2.395 -20.064 1.00 68.38 102 ALA A C 1
ATOM 794 O O . ALA A 1 102 ? 14.041 -2.890 -21.047 1.00 68.38 102 ALA A O 1
ATOM 795 N N . GLN A 1 103 ? 14.109 -1.529 -19.255 1.00 72.06 103 GLN A N 1
ATOM 796 C CA . GLN A 1 103 ? 15.506 -1.104 -19.393 1.00 72.06 103 GLN A CA 1
ATOM 797 C C . GLN A 1 103 ? 16.453 -1.967 -18.560 1.00 72.06 103 GLN A C 1
ATOM 799 O O . GLN A 1 103 ? 17.576 -2.224 -18.988 1.00 72.06 103 GLN A O 1
ATOM 804 N N . ASP A 1 104 ? 16.000 -2.411 -17.390 1.00 62.78 104 ASP A N 1
ATOM 805 C CA . ASP A 1 104 ? 16.732 -3.349 -16.553 1.00 62.78 104 ASP A CA 1
ATOM 806 C C . ASP A 1 104 ? 16.615 -4.750 -17.190 1.00 62.78 104 ASP A C 1
ATOM 808 O O . ASP A 1 104 ? 15.511 -5.265 -17.363 1.00 62.78 104 ASP A O 1
ATOM 812 N N . GLU A 1 105 ? 17.736 -5.374 -17.576 1.00 55.47 105 GLU A N 1
ATOM 813 C CA . GLU A 1 105 ? 17.802 -6.757 -18.091 1.00 55.47 105 GLU A CA 1
ATOM 814 C C . GLU A 1 105 ? 17.441 -7.768 -16.985 1.00 55.47 105 GLU A C 1
ATOM 816 O O . GLU A 1 105 ? 18.283 -8.485 -16.442 1.00 55.47 105 GLU A O 1
ATOM 821 N N . LEU A 1 106 ? 16.178 -7.775 -16.576 1.00 56.31 106 LEU A N 1
ATOM 822 C CA . LEU A 1 106 ? 15.706 -8.559 -15.447 1.00 56.31 106 LEU A CA 1
ATOM 823 C C . LEU A 1 106 ? 15.592 -10.048 -15.804 1.00 56.31 106 LEU A C 1
ATOM 825 O O . LEU A 1 106 ? 15.301 -10.400 -16.952 1.00 56.31 106 LEU A O 1
ATOM 829 N N . PRO A 1 107 ? 15.807 -10.944 -14.821 1.00 47.84 107 PRO A N 1
ATOM 830 C CA . PRO A 1 107 ? 15.736 -12.380 -15.041 1.00 47.84 107 PRO A CA 1
ATOM 831 C C . PRO A 1 107 ? 14.350 -12.810 -15.568 1.00 47.84 107 PRO A C 1
ATOM 833 O O . PRO A 1 107 ? 13.330 -12.259 -15.159 1.00 47.84 107 PRO A O 1
ATOM 836 N N . PRO A 1 108 ? 14.289 -13.827 -16.447 1.00 47.00 108 PRO A N 1
ATOM 837 C CA . PRO A 1 108 ? 13.125 -14.153 -17.282 1.00 47.00 108 PRO A CA 1
ATOM 838 C C . PRO A 1 108 ? 11.954 -14.843 -16.554 1.00 47.00 108 PRO A C 1
ATOM 840 O O . PRO A 1 108 ? 11.087 -15.434 -17.202 1.00 47.00 108 PRO A O 1
ATOM 843 N N . CYS A 1 109 ? 11.910 -14.835 -15.220 1.00 41.88 109 CYS A N 1
ATOM 844 C CA . CYS A 1 109 ? 10.812 -15.455 -14.485 1.00 41.88 109 CYS A CA 1
ATOM 845 C C . CYS A 1 109 ? 9.639 -14.469 -14.359 1.00 41.88 109 CYS A C 1
ATOM 847 O O . CYS A 1 109 ? 9.718 -13.501 -13.611 1.00 41.88 109 CYS A O 1
ATOM 849 N N . PHE A 1 110 ? 8.553 -14.772 -15.081 1.00 46.22 110 PHE A N 1
ATOM 850 C CA . PHE A 1 110 ? 7.383 -13.921 -15.350 1.00 46.22 110 PHE A CA 1
ATOM 851 C C . PHE A 1 110 ? 7.701 -12.775 -16.313 1.00 46.22 110 PHE A C 1
ATOM 853 O O . PHE A 1 110 ? 8.782 -12.199 -16.279 1.00 46.22 110 PHE A O 1
ATOM 860 N N . SER A 1 111 ? 6.782 -12.457 -17.231 1.00 55.75 111 SER A N 1
ATOM 861 C CA . SER A 1 111 ? 6.944 -11.271 -18.072 1.00 55.75 111 SER A CA 1
ATOM 862 C C . SER A 1 111 ? 6.916 -10.058 -17.150 1.00 55.75 111 SER A C 1
ATOM 864 O O . SER A 1 111 ? 5.844 -9.601 -16.761 1.00 55.75 111 SER A O 1
ATOM 866 N N . THR A 1 112 ? 8.096 -9.573 -16.775 1.00 69.00 112 THR A N 1
ATOM 867 C CA . THR A 1 112 ? 8.333 -8.449 -15.857 1.00 69.00 112 THR A CA 1
ATOM 868 C C . THR A 1 112 ? 7.478 -7.233 -16.208 1.00 69.00 112 THR A C 1
ATOM 870 O O . THR A 1 112 ? 7.031 -6.510 -15.326 1.00 69.00 112 THR A O 1
ATOM 873 N N . LEU A 1 113 ? 7.159 -7.068 -17.495 1.00 73.12 113 LEU A N 1
ATOM 874 C CA . LEU A 1 113 ? 6.244 -6.051 -18.008 1.00 73.12 113 LEU A CA 1
ATOM 875 C C . LEU A 1 113 ? 4.769 -6.269 -17.633 1.00 73.12 113 LEU A C 1
ATOM 877 O O . LEU A 1 113 ? 4.113 -5.296 -17.287 1.00 73.12 113 LEU A O 1
ATOM 881 N N . ASP A 1 114 ? 4.246 -7.500 -17.670 1.00 79.94 114 ASP A N 1
ATOM 882 C CA . ASP A 1 114 ? 2.867 -7.802 -17.232 1.00 79.94 114 ASP A CA 1
ATOM 883 C C . ASP A 1 114 ? 2.722 -7.574 -15.729 1.00 79.94 114 ASP A C 1
ATOM 885 O O . ASP A 1 114 ? 1.785 -6.922 -15.274 1.00 79.94 114 ASP A O 1
ATOM 889 N N . GLN A 1 115 ? 3.699 -8.037 -14.946 1.00 80.94 115 GLN A N 1
ATOM 890 C CA . GLN A 1 115 ? 3.692 -7.792 -13.510 1.00 80.94 115 GLN A CA 1
ATOM 891 C C . GLN A 1 115 ? 3.783 -6.295 -13.206 1.00 80.94 115 GLN A C 1
ATOM 893 O O . GLN A 1 115 ? 3.014 -5.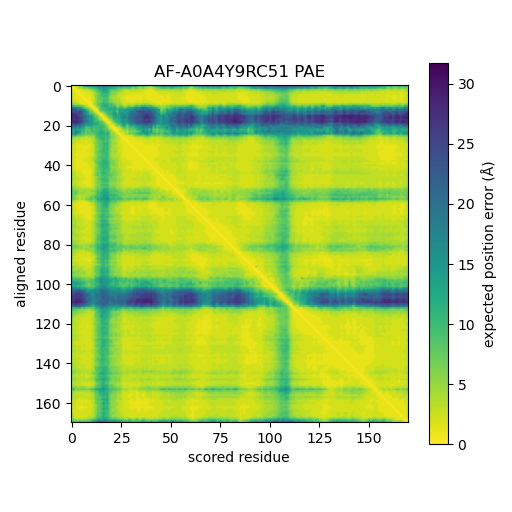796 -12.387 1.00 80.94 115 GLN A O 1
ATOM 898 N N . ALA A 1 116 ? 4.643 -5.562 -13.918 1.00 83.88 116 ALA A N 1
ATOM 899 C CA . ALA A 1 116 ? 4.746 -4.121 -13.753 1.00 83.88 116 ALA A CA 1
ATOM 900 C C . ALA A 1 116 ? 3.483 -3.367 -14.173 1.00 83.88 116 ALA A C 1
ATOM 902 O O . ALA A 1 116 ? 3.079 -2.435 -13.478 1.00 83.88 116 ALA A O 1
ATOM 903 N N . ALA A 1 117 ? 2.820 -3.797 -15.249 1.00 88.50 117 ALA A N 1
ATOM 904 C CA . ALA A 1 117 ? 1.524 -3.264 -15.651 1.00 88.50 117 ALA A CA 1
ATOM 905 C C . ALA A 1 117 ? 0.484 -3.474 -14.545 1.00 88.50 117 ALA A C 1
ATOM 907 O O . ALA A 1 117 ? -0.174 -2.529 -14.121 1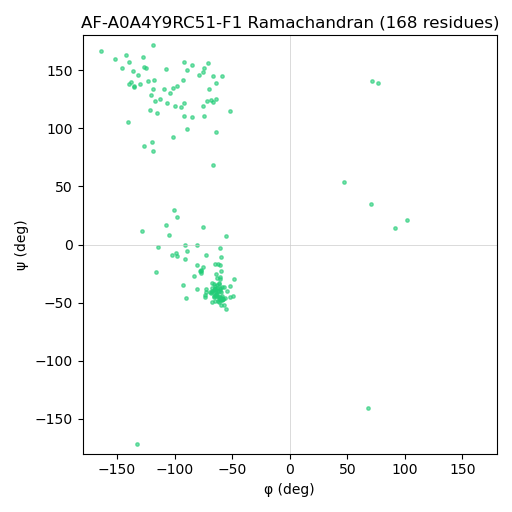.00 88.50 117 ALA A O 1
ATOM 908 N N . ARG A 1 118 ? 0.404 -4.684 -13.989 1.00 90.75 118 ARG A N 1
ATOM 909 C CA . ARG A 1 118 ? -0.550 -5.016 -12.922 1.00 90.75 118 ARG A CA 1
ATOM 910 C C . ARG A 1 118 ? -0.244 -4.300 -11.607 1.00 90.75 118 ARG A C 1
ATOM 912 O O . ARG A 1 118 ? -1.179 -3.962 -10.884 1.00 90.75 118 ARG A O 1
ATOM 919 N N . CYS A 1 119 ? 1.023 -4.045 -11.289 1.00 91.94 119 CYS A N 1
ATOM 920 C CA . CYS A 1 119 ? 1.410 -3.200 -10.157 1.00 91.94 119 CYS A CA 1
ATOM 921 C C . CYS A 1 119 ? 1.039 -1.729 -10.392 1.00 91.94 119 CYS A C 1
ATOM 923 O O . CYS A 1 119 ? 0.532 -1.076 -9.482 1.00 91.94 119 CYS A O 1
ATOM 925 N N . ALA A 1 120 ? 1.244 -1.207 -11.606 1.00 93.00 120 ALA A N 1
ATOM 926 C CA . ALA A 1 120 ? 0.848 0.152 -11.977 1.00 93.00 120 ALA A CA 1
ATOM 927 C C . ALA A 1 120 ? -0.678 0.339 -11.927 1.00 93.00 120 ALA A C 1
ATOM 929 O O . ALA A 1 120 ? -1.170 1.336 -11.399 1.00 93.00 120 ALA A O 1
ATOM 930 N N . GLU A 1 121 ? -1.433 -0.639 -12.427 1.00 94.50 121 GLU A N 1
ATOM 931 C CA . GLU A 1 121 ? -2.893 -0.636 -12.359 1.00 94.50 121 GLU A CA 1
ATOM 932 C C . GLU A 1 121 ? -3.382 -0.716 -10.911 1.00 94.50 121 GLU A C 1
ATOM 934 O O . GLU A 1 121 ? -4.259 0.054 -10.524 1.00 94.50 121 GLU A O 1
ATOM 939 N N . ALA A 1 122 ? -2.787 -1.576 -10.078 1.00 95.00 122 ALA A N 1
ATOM 940 C CA . ALA A 1 122 ? -3.116 -1.621 -8.656 1.00 95.00 122 ALA A CA 1
ATOM 941 C C . ALA A 1 122 ? -2.807 -0.288 -7.960 1.00 95.00 122 ALA A C 1
ATOM 943 O O . ALA A 1 122 ? -3.657 0.218 -7.233 1.00 95.00 122 ALA A O 1
ATOM 944 N N . LEU A 1 123 ? -1.637 0.309 -8.218 1.00 95.88 123 LEU A N 1
ATOM 945 C CA . LEU A 1 123 ? -1.246 1.625 -7.704 1.00 95.88 123 LEU A CA 1
ATOM 946 C C . LEU A 1 123 ? -2.287 2.702 -8.041 1.00 95.88 123 LEU A C 1
ATOM 948 O O . LEU A 1 123 ? -2.601 3.523 -7.182 1.00 95.88 123 LEU A O 1
ATOM 952 N N . SER A 1 124 ? -2.860 2.672 -9.247 1.00 95.62 124 SER A N 1
ATOM 953 C CA . SER A 1 124 ? -3.852 3.664 -9.691 1.00 95.62 124 SER A CA 1
ATOM 954 C C . SER A 1 124 ? -5.140 3.698 -8.859 1.00 95.62 124 SER A C 1
ATOM 956 O O . SER A 1 124 ? -5.875 4.683 -8.912 1.00 95.62 124 SER A O 1
ATOM 958 N N . LEU A 1 125 ? -5.404 2.654 -8.065 1.00 95.00 125 LEU A N 1
ATOM 959 C CA . LEU A 1 125 ? -6.554 2.596 -7.165 1.00 95.00 125 LEU A CA 1
ATOM 960 C C . LEU A 1 125 ? -6.337 3.408 -5.884 1.00 95.00 125 LEU A C 1
ATOM 962 O O . LEU A 1 125 ? -7.306 3.808 -5.248 1.00 95.00 125 LEU A O 1
ATOM 966 N N . PHE A 1 126 ? -5.088 3.662 -5.490 1.00 95.50 126 PHE A N 1
ATOM 967 C CA . PHE A 1 126 ? -4.766 4.265 -4.202 1.00 95.50 126 PHE A CA 1
ATOM 968 C C . PHE A 1 126 ? -4.644 5.785 -4.273 1.00 95.50 126 PHE A C 1
ATOM 970 O O . PHE A 1 126 ? -4.049 6.355 -5.184 1.00 95.50 126 PHE A O 1
ATOM 977 N N . THR A 1 127 ? -5.126 6.448 -3.223 1.00 95.06 127 THR A N 1
ATOM 978 C CA . THR A 1 127 ? -4.932 7.890 -3.002 1.00 95.06 127 THR A CA 1
ATOM 979 C C . THR A 1 127 ? -3.788 8.189 -2.039 1.00 95.06 127 THR A C 1
ATOM 981 O O . THR A 1 127 ? -3.396 9.346 -1.896 1.00 95.06 127 THR A O 1
ATOM 984 N N . ARG A 1 128 ? -3.238 7.166 -1.371 1.00 96.44 128 ARG A N 1
ATOM 985 C CA . ARG A 1 128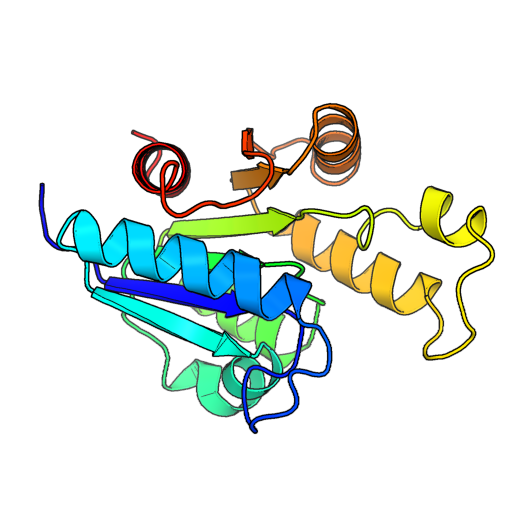 ? -2.166 7.299 -0.380 1.00 96.44 128 ARG A CA 1
ATOM 986 C C . ARG A 1 128 ? -1.117 6.210 -0.537 1.00 96.44 128 ARG A C 1
ATOM 988 O O . ARG A 1 128 ? -1.480 5.051 -0.739 1.00 96.44 128 ARG A O 1
ATOM 995 N N . GLY A 1 129 ? 0.161 6.558 -0.389 1.00 96.56 129 GLY A N 1
ATOM 996 C CA . GLY A 1 129 ? 1.211 5.545 -0.357 1.00 96.56 129 GLY A CA 1
ATOM 997 C C . GLY A 1 129 ? 2.577 5.962 0.178 1.00 96.56 129 GLY A C 1
ATOM 998 O O . GLY A 1 129 ? 2.887 7.140 0.342 1.00 96.56 129 GLY A O 1
ATOM 999 N N . THR A 1 130 ? 3.416 4.972 0.459 1.00 96.31 130 THR A N 1
ATOM 1000 C CA . THR A 1 130 ? 4.789 5.152 0.937 1.00 96.31 130 THR A CA 1
ATOM 1001 C C . THR A 1 130 ? 5.798 4.580 -0.046 1.00 96.31 130 THR A C 1
ATOM 1003 O O . THR A 1 130 ? 5.574 3.540 -0.657 1.00 96.31 130 THR A O 1
ATOM 1006 N N . PHE A 1 131 ? 6.917 5.282 -0.211 1.00 95.62 131 PHE A N 1
ATOM 1007 C CA . PHE A 1 131 ? 7.939 4.949 -1.206 1.00 95.62 131 PHE A CA 1
ATOM 1008 C C . PHE A 1 131 ? 9.327 4.954 -0.571 1.00 95.62 131 PHE A C 1
ATOM 1010 O O . PHE A 1 131 ? 9.587 5.764 0.316 1.00 95.62 131 PHE A O 1
ATOM 1017 N N . ALA A 1 132 ? 10.248 4.091 -0.993 1.00 92.81 132 ALA A N 1
ATOM 1018 C CA . ALA A 1 132 ? 11.607 4.094 -0.444 1.00 92.81 132 ALA A CA 1
ATOM 1019 C C . ALA A 1 132 ? 12.474 5.259 -0.957 1.00 92.81 132 ALA A C 1
ATOM 1021 O O . ALA A 1 132 ? 13.458 5.610 -0.306 1.00 92.81 132 ALA A O 1
ATOM 1022 N N . SER A 1 133 ? 12.120 5.900 -2.076 1.00 95.06 133 SER A N 1
ATOM 1023 C CA . SER A 1 133 ? 12.859 7.049 -2.611 1.00 95.06 133 SER A CA 1
ATOM 1024 C C . SER A 1 133 ? 11.965 8.138 -3.213 1.00 95.06 133 SER A C 1
ATOM 1026 O O . SER A 1 133 ? 10.796 7.921 -3.534 1.00 95.06 133 SER A O 1
ATOM 1028 N N . LYS A 1 134 ? 12.539 9.338 -3.387 1.00 96.44 134 LYS A N 1
ATOM 1029 C CA . LYS A 1 134 ? 11.870 10.460 -4.068 1.00 96.44 134 LYS A CA 1
ATOM 1030 C C . LYS A 1 134 ? 11.561 10.140 -5.529 1.00 96.44 134 LYS A C 1
ATOM 1032 O O . LYS A 1 134 ? 10.493 10.508 -6.002 1.00 96.44 134 LYS A O 1
ATOM 1037 N N . ASP A 1 135 ? 12.458 9.432 -6.208 1.00 94.75 135 ASP A N 1
ATOM 1038 C CA . ASP A 1 135 ? 12.283 9.050 -7.611 1.00 94.75 135 ASP A CA 1
ATOM 1039 C C . ASP A 1 135 ? 11.118 8.068 -7.778 1.00 94.75 135 ASP A C 1
ATOM 1041 O O . ASP A 1 135 ? 10.329 8.192 -8.712 1.00 94.75 135 ASP A O 1
ATOM 1045 N N . GLN A 1 136 ? 10.970 7.121 -6.842 1.00 93.94 136 GLN A N 1
ATOM 1046 C CA . GLN A 1 136 ? 9.824 6.207 -6.814 1.00 93.94 136 GLN A CA 1
ATOM 1047 C C . GLN A 1 136 ? 8.518 6.972 -6.613 1.00 93.94 136 GLN A C 1
ATOM 1049 O O . GLN A 1 136 ? 7.578 6.779 -7.378 1.00 93.94 136 GLN A O 1
ATOM 1054 N N . LEU A 1 137 ? 8.472 7.877 -5.631 1.00 97.12 137 LEU A N 1
ATOM 1055 C CA . LEU A 1 137 ? 7.292 8.703 -5.389 1.00 97.12 137 LEU A CA 1
ATOM 1056 C C . LEU A 1 137 ? 6.935 9.556 -6.615 1.00 97.12 137 LEU A C 1
ATOM 1058 O O . LEU A 1 137 ? 5.776 9.580 -7.019 1.00 97.12 137 LEU A O 1
ATOM 1062 N N . ALA A 1 138 ? 7.915 10.225 -7.229 1.00 96.25 138 ALA A N 1
ATOM 1063 C CA . ALA A 1 138 ? 7.689 11.035 -8.424 1.00 96.25 138 ALA A CA 1
ATOM 1064 C C . ALA A 1 138 ? 7.058 10.200 -9.544 1.00 96.25 138 ALA A C 1
ATOM 1066 O O . ALA A 1 138 ? 6.048 10.593 -10.126 1.00 96.25 138 ALA A O 1
ATOM 1067 N N . ARG A 1 139 ? 7.591 8.997 -9.779 1.00 94.75 139 ARG A N 1
ATOM 1068 C CA . ARG A 1 139 ? 7.062 8.097 -10.799 1.00 94.75 139 ARG A CA 1
ATOM 1069 C C . ARG A 1 139 ? 5.669 7.567 -10.465 1.00 94.75 139 ARG A C 1
ATOM 1071 O O . ARG A 1 139 ? 4.835 7.435 -11.356 1.00 94.75 139 ARG A O 1
ATOM 1078 N N . ALA A 1 140 ? 5.404 7.285 -9.195 1.00 95.94 140 ALA A N 1
ATOM 1079 C CA . ALA A 1 140 ? 4.096 6.834 -8.750 1.00 95.94 140 ALA A CA 1
ATOM 1080 C C . ALA A 1 140 ? 3.022 7.915 -8.939 1.00 95.94 140 ALA A C 1
ATOM 1082 O O . ALA A 1 140 ? 1.922 7.602 -9.381 1.00 95.94 140 ALA A O 1
ATOM 1083 N N . VAL A 1 141 ? 3.356 9.186 -8.690 1.00 97.00 141 VAL A N 1
ATOM 1084 C CA . VAL A 1 141 ? 2.461 10.330 -8.940 1.00 97.00 141 VAL A CA 1
ATOM 1085 C C . VAL A 1 141 ? 2.183 10.520 -10.434 1.00 97.00 141 VAL A C 1
ATOM 1087 O O . VAL A 1 141 ? 1.072 10.884 -10.804 1.00 97.00 141 VAL A O 1
ATOM 1090 N N . GLU A 1 142 ? 3.140 10.229 -11.320 1.00 95.31 142 GLU A N 1
ATOM 1091 C CA . GLU A 1 142 ? 2.872 10.239 -12.768 1.00 95.31 142 GLU A CA 1
ATOM 1092 C C . GLU A 1 142 ? 1.837 9.179 -13.182 1.00 95.31 142 GLU A C 1
ATOM 1094 O O . GLU A 1 142 ? 1.056 9.412 -14.103 1.00 95.31 142 GLU A O 1
ATOM 1099 N N . ILE A 1 143 ? 1.833 8.021 -12.516 1.00 93.69 143 ILE A N 1
ATOM 1100 C CA . ILE A 1 143 ? 0.892 6.919 -12.780 1.00 93.69 143 ILE A CA 1
ATOM 1101 C C . ILE A 1 143 ? -0.463 7.179 -12.110 1.00 93.69 143 ILE A C 1
ATOM 1103 O O . ILE A 1 143 ? -1.506 6.907 -12.699 1.00 93.69 143 ILE A O 1
ATOM 1107 N N . ALA A 1 144 ? -0.450 7.740 -10.901 1.00 95.56 144 ALA A N 1
ATOM 1108 C CA . ALA A 1 144 ? -1.622 8.068 -10.103 1.00 95.56 144 ALA A CA 1
ATOM 1109 C C . ALA A 1 144 ? -1.577 9.554 -9.680 1.00 95.56 144 ALA A C 1
ATOM 1111 O O . ALA A 1 144 ? -1.149 9.863 -8.568 1.00 95.56 144 ALA A O 1
ATOM 1112 N N . PRO A 1 145 ? -2.045 10.499 -10.524 1.00 94.25 145 PRO A N 1
ATOM 1113 C CA . PRO A 1 145 ? -1.921 11.942 -10.264 1.00 94.25 145 PRO A CA 1
ATOM 1114 C C . PRO A 1 145 ? -2.598 12.457 -8.983 1.00 94.25 145 PRO A C 1
ATOM 1116 O O . PRO A 1 145 ? -2.293 13.557 -8.529 1.00 94.25 145 PRO A O 1
ATOM 1119 N N . GLY A 1 146 ? -3.521 11.686 -8.401 1.00 92.94 146 GLY A N 1
ATOM 1120 C CA . GLY A 1 146 ? -4.177 11.997 -7.124 1.00 92.94 146 GLY A CA 1
ATOM 1121 C C . GLY A 1 146 ? -3.476 11.424 -5.887 1.00 92.94 146 GLY A C 1
ATOM 1122 O O . GLY A 1 146 ? -3.968 11.610 -4.775 1.00 92.94 146 GLY A O 1
ATOM 1123 N N . LEU A 1 147 ? -2.364 10.708 -6.064 1.00 96.75 147 LEU A N 1
ATOM 1124 C CA . LEU A 1 147 ? -1.656 10.025 -4.992 1.00 96.75 147 LEU A CA 1
ATOM 1125 C C . LEU A 1 147 ? -0.938 11.017 -4.071 1.00 96.75 147 LEU A C 1
ATOM 1127 O O . LEU A 1 147 ? -0.060 11.772 -4.486 1.00 96.75 147 LEU A O 1
ATOM 1131 N N . GLN A 1 148 ? -1.256 10.950 -2.784 1.00 96.19 148 GLN A N 1
ATOM 1132 C CA . GLN A 1 148 ? -0.484 11.574 -1.718 1.00 96.19 148 GLN A CA 1
ATOM 1133 C C . GLN A 1 148 ? 0.537 10.564 -1.203 1.00 96.19 148 GLN A C 1
ATOM 1135 O O . GLN A 1 148 ? 0.163 9.490 -0.736 1.00 96.19 148 GLN A O 1
ATOM 1140 N N . GLY A 1 149 ? 1.827 10.88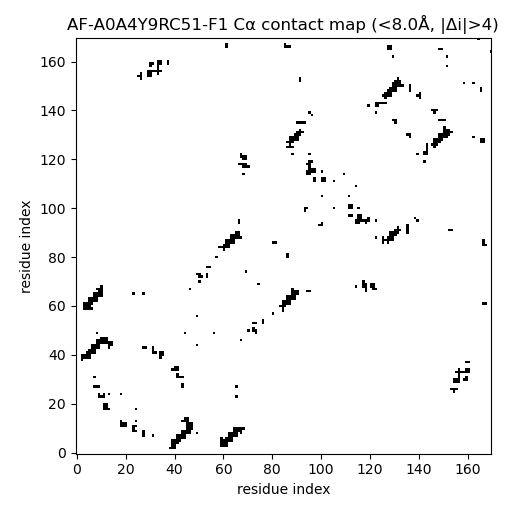5 -1.257 1.00 94.94 149 GLY A N 1
ATOM 1141 C CA . GLY A 1 149 ? 2.831 9.953 -0.764 1.00 94.94 149 GLY A CA 1
ATOM 1142 C C . GLY A 1 149 ? 3.972 10.579 0.007 1.00 94.94 149 GLY A C 1
ATOM 1143 O O . GLY A 1 149 ? 4.277 11.762 -0.135 1.00 94.94 149 GLY A O 1
ATOM 1144 N N . VAL A 1 150 ? 4.598 9.752 0.842 1.00 96.38 150 VAL A N 1
ATOM 1145 C CA . VAL A 1 150 ? 5.783 10.117 1.626 1.00 96.38 150 VAL A CA 1
ATOM 1146 C C . VAL A 1 150 ? 6.913 9.125 1.388 1.00 96.38 150 VAL A C 1
ATOM 1148 O O . VAL A 1 150 ? 6.694 7.955 1.068 1.00 96.38 150 VAL A O 1
ATOM 1151 N N . VAL A 1 151 ? 8.145 9.600 1.559 1.00 96.88 151 VAL A N 1
ATOM 1152 C CA . VAL A 1 151 ? 9.340 8.773 1.391 1.00 96.88 151 VAL A CA 1
ATOM 1153 C C . VAL A 1 151 ? 9.728 8.153 2.734 1.00 96.88 151 VAL A C 1
ATOM 1155 O O . VAL A 1 151 ? 10.177 8.856 3.640 1.00 96.88 151 VAL A O 1
ATOM 1158 N N . LEU A 1 152 ? 9.561 6.835 2.861 1.00 94.44 152 LEU A N 1
ATOM 1159 C CA . LEU A 1 152 ? 9.954 6.031 4.020 1.00 94.44 152 LEU A CA 1
ATOM 1160 C C . LEU A 1 152 ? 10.978 4.959 3.585 1.00 94.44 152 LEU A C 1
ATOM 1162 O O . LEU A 1 152 ? 10.591 3.846 3.212 1.00 94.44 152 LEU A O 1
ATOM 1166 N N . PRO A 1 153 ? 12.286 5.267 3.596 1.00 89.31 153 PRO A N 1
ATOM 1167 C CA . PRO A 1 153 ? 13.315 4.316 3.189 1.00 89.31 153 PRO A CA 1
ATOM 1168 C C . PRO A 1 153 ? 13.542 3.232 4.251 1.00 89.31 153 PRO A C 1
ATOM 1170 O O . PRO A 1 153 ? 13.399 3.482 5.446 1.00 89.31 153 PRO A O 1
ATOM 1173 N N . GLY A 1 154 ? 13.973 2.048 3.810 1.00 84.31 154 GLY A N 1
ATOM 1174 C CA . GLY A 1 154 ? 14.492 0.996 4.688 1.00 84.31 154 GLY A CA 1
ATOM 1175 C C . GLY A 1 154 ? 13.455 0.356 5.618 1.00 84.31 154 GLY A C 1
ATOM 1176 O O . GLY A 1 154 ? 12.328 0.070 5.210 1.00 84.31 154 GLY A O 1
ATOM 1177 N N . ASP A 1 155 ? 13.881 0.085 6.852 1.00 86.94 155 ASP A N 1
ATOM 1178 C CA . ASP A 1 155 ? 13.080 -0.529 7.915 1.00 86.94 155 ASP A CA 1
ATOM 1179 C C . ASP A 1 155 ? 11.971 0.427 8.392 1.00 86.94 155 ASP A C 1
ATOM 1181 O O . ASP A 1 155 ? 12.227 1.554 8.826 1.00 86.94 155 ASP A O 1
ATOM 1185 N N . LEU A 1 156 ? 10.720 -0.039 8.338 1.00 91.06 156 LEU A N 1
ATOM 1186 C CA . LEU A 1 156 ? 9.550 0.761 8.691 1.00 91.06 156 LEU A CA 1
ATOM 1187 C C . LEU A 1 156 ? 9.169 0.692 10.176 1.00 91.06 156 LEU A C 1
ATOM 1189 O O . LEU A 1 156 ? 8.296 1.443 10.612 1.00 91.06 156 LEU A O 1
ATOM 1193 N N . SER A 1 157 ? 9.819 -0.140 10.993 1.00 92.56 157 SER A N 1
ATOM 1194 C CA . SER A 1 157 ? 9.474 -0.299 12.409 1.00 92.56 157 SER A CA 1
ATOM 1195 C C . SER A 1 157 ? 9.616 1.003 13.195 1.00 92.56 157 SER A C 1
ATOM 1197 O O . SER A 1 157 ? 8.801 1.257 14.082 1.00 92.56 157 SER A O 1
ATOM 1199 N N . ALA A 1 158 ? 10.637 1.812 12.905 1.00 92.81 158 ALA A N 1
ATOM 1200 C CA . ALA A 1 158 ? 10.840 3.111 13.554 1.00 92.81 158 ALA A CA 1
ATOM 1201 C C . ALA A 1 158 ? 9.959 4.220 12.953 1.00 92.81 158 ALA A C 1
ATOM 1203 O O . ALA A 1 158 ? 9.749 5.252 13.583 1.00 92.81 158 ALA A O 1
ATOM 1204 N N . ARG A 1 159 ? 9.428 3.992 11.747 1.00 94.94 159 ARG A N 1
ATOM 1205 C CA . ARG A 1 159 ? 8.652 4.949 10.944 1.00 94.94 159 ARG A CA 1
ATOM 1206 C C . ARG A 1 159 ? 7.151 4.634 10.954 1.00 94.94 159 ARG A C 1
ATOM 1208 O O . ARG A 1 159 ? 6.382 5.251 10.225 1.00 94.94 159 ARG A O 1
ATOM 1215 N N . ALA A 1 160 ? 6.718 3.682 11.783 1.00 95.88 160 ALA A N 1
ATOM 1216 C CA . ALA A 1 160 ? 5.334 3.216 11.831 1.00 95.88 160 ALA A CA 1
ATOM 1217 C C . ALA A 1 160 ? 4.332 4.322 12.205 1.00 95.88 160 ALA A C 1
ATOM 1219 O O . ALA A 1 160 ? 3.194 4.277 11.750 1.00 95.88 160 ALA A O 1
ATOM 1220 N N . GLY A 1 161 ? 4.754 5.318 12.995 1.00 95.94 161 GLY A N 1
ATOM 1221 C CA . GLY A 1 161 ? 3.932 6.490 13.313 1.00 95.94 161 GLY A CA 1
ATOM 1222 C C . GLY A 1 161 ? 3.648 7.343 12.078 1.00 95.94 161 GLY A C 1
ATOM 1223 O O . GLY A 1 161 ? 2.493 7.615 11.781 1.00 95.94 161 GLY A O 1
ATOM 1224 N N . GLU A 1 162 ? 4.682 7.658 11.298 1.00 95.75 162 GLU A N 1
ATOM 1225 C CA . GLU A 1 162 ? 4.552 8.440 10.059 1.00 95.75 162 GLU A CA 1
ATOM 1226 C C . GLU A 1 162 ? 3.741 7.697 8.993 1.00 95.75 162 GLU A C 1
ATOM 1228 O O . GLU A 1 162 ? 2.919 8.288 8.295 1.00 95.75 162 GLU A O 1
ATOM 1233 N N . TRP A 1 163 ? 3.928 6.377 8.887 1.00 96.31 163 TRP A N 1
ATOM 1234 C CA . TRP A 1 163 ? 3.089 5.550 8.020 1.00 96.31 163 TRP A CA 1
ATOM 1235 C C . TRP A 1 163 ? 1.612 5.622 8.437 1.00 96.31 163 TRP A C 1
ATOM 1237 O O . TRP A 1 163 ? 0.725 5.692 7.587 1.00 96.31 163 TRP A O 1
ATOM 1247 N N . LEU A 1 164 ? 1.338 5.632 9.744 1.00 95.81 164 LEU A N 1
ATOM 1248 C CA . LEU A 1 164 ? -0.016 5.674 10.285 1.00 95.81 164 LEU A CA 1
ATOM 1249 C C . LEU A 1 164 ? -0.684 7.048 10.126 1.00 95.81 164 LEU A C 1
ATOM 1251 O O . LEU A 1 164 ? -1.879 7.115 9.834 1.00 95.81 164 LEU A O 1
ATOM 1255 N N . GLU A 1 165 ? 0.073 8.128 10.296 1.00 95.06 165 GLU A N 1
ATOM 1256 C CA . GLU A 1 165 ? -0.351 9.505 10.009 1.00 95.06 165 GLU A CA 1
ATOM 1257 C C . GLU A 1 165 ? -0.800 9.631 8.553 1.00 95.06 165 GLU A C 1
ATOM 1259 O O . GLU A 1 165 ? -1.960 9.970 8.298 1.00 95.06 165 GLU A O 1
ATOM 1264 N N . LEU A 1 166 ? 0.038 9.182 7.606 1.00 94.88 166 LEU A N 1
ATOM 1265 C CA . LEU A 1 166 ? -0.349 9.099 6.198 1.00 94.88 166 LEU A CA 1
ATOM 1266 C C . LEU A 1 166 ? -1.621 8.260 6.032 1.00 94.88 166 LEU A C 1
ATOM 1268 O O . LEU A 1 166 ? -2.602 8.742 5.471 1.00 94.88 166 LEU A O 1
ATOM 1272 N N . ALA A 1 167 ? -1.625 7.015 6.518 1.00 93.50 167 ALA A N 1
ATOM 1273 C CA . ALA A 1 167 ? -2.736 6.092 6.307 1.00 93.50 167 ALA A CA 1
ATOM 1274 C C . ALA A 1 167 ? -4.065 6.665 6.823 1.00 93.50 167 ALA A C 1
ATOM 1276 O O . ALA A 1 167 ? -5.096 6.508 6.174 1.00 93.50 167 ALA A O 1
ATOM 1277 N N . THR A 1 168 ? -4.046 7.392 7.942 1.00 91.94 168 THR A N 1
ATOM 1278 C CA . THR A 1 168 ? -5.247 7.985 8.550 1.00 91.94 168 THR A CA 1
ATOM 1279 C C . THR A 1 168 ? -5.564 9.403 8.070 1.00 91.94 168 THR A C 1
ATOM 1281 O O . THR A 1 168 ? -6.691 9.858 8.267 1.00 91.94 168 THR A O 1
ATOM 1284 N N . GLY A 1 169 ? -4.642 10.074 7.375 1.00 86.06 169 GLY A N 1
ATOM 1285 C CA . GLY A 1 169 ? -4.798 11.455 6.911 1.00 86.06 169 GLY A CA 1
ATOM 1286 C C . GLY A 1 169 ? -4.758 12.467 8.053 1.00 86.06 169 GLY A C 1
ATOM 1287 O O . GLY A 1 169 ? -5.521 13.433 8.026 1.00 86.06 169 GLY A O 1
ATOM 1288 N N . ARG A 1 170 ? -3.948 12.191 9.077 1.00 75.69 170 ARG A N 1
ATOM 1289 C CA . ARG A 1 170 ? -3.768 13.025 10.269 1.00 75.69 170 ARG A CA 1
ATOM 1290 C C . ARG A 1 170 ? -2.359 13.573 10.346 1.00 75.69 170 ARG A C 1
ATOM 1292 O O . ARG A 1 170 ? -1.455 12.878 9.841 1.00 75.69 170 ARG A O 1
#

Solvent-accessible surface area (backbone atoms only — not comparable to full-atom values): 9053 Å² total; per-residue (Å²): 132,84,72,48,37,35,42,32,31,22,56,43,56,72,68,65,102,65,51,83,40,62,66,51,48,50,42,52,50,29,28,33,51,20,32,39,76,75,60,28,51,49,45,77,44,13,40,68,59,43,50,77,38,39,91,75,66,68,87,43,54,31,40,37,30,34,56,43,61,58,42,77,49,48,52,54,42,47,69,71,36,56,90,74,22,38,56,27,38,32,38,80,67,62,64,45,36,41,73,58,54,71,68,46,92,66,75,87,78,61,66,61,55,59,53,7,48,27,17,36,57,37,50,50,75,38,53,30,34,37,15,39,36,69,68,50,43,56,54,48,30,74,71,18,79,74,40,47,71,50,70,57,53,77,72,29,33,90,43,27,64,61,53,48,27,61,52,70,74,98